Protein AF-A0A8J5MT53-F1 (afdb_monomer_lite)

Radius of gyration: 19.12 Å; chains: 1; bounding box: 41×37×42 Å

InterPro domains:
  IPR013785 Aldolase-type TIM barrel [G3DSA:3.20.20.70] (1-104)
  IPR016471 Nicotinamide phosphoribosyl transferase [PTHR43816] (59-120)
  IPR036068 Nicotinate phosphoribosyltransferase-like, C-terminal [SSF51690] (9-105)
  IPR041525 Nicotinate/nicotinamide phosphoribosyltransferase [PF04095] (14-58)
  IPR041525 Nicotinate/nicotinamide phosphoribosyltransferase [PF04095] (60-101)

Organism: Homarus americanus (NCBI:txid6706)

Secondary structure (DSSP, 8-state):
-TTT--SEEEEEE--SS-HHHIIIIIIIIITHHHHHHHHHTTEEEEEE--SS-HHHHHHIIIIITTT------EEEETTEEEE-----SS-GGGPPP-SS-EEEEETTEEEEESS----TT-

Sequence (122 aa):
MIVFISTGAVACVSDSYDIWKCCEKIWGEELRDAVIKRGKNGGTLLIRPDSGDPPSVVLKVDRDTQKCAYKCSYAVINGEGVDVYKQPISDPSKTSKKGRLALHHVNGTYVTLEGGRSDPKL

pLDDT: mean 85.92, std 11.52, range [41.38, 94.31]

Foldseek 3Di:
DLQVPLEAEDEDAQPPPHNLCSLQPVCVPVCVVSQVSSVVSHYHYHYDHDDDDVVVVVCCSPCVSVVPDDDDQWDQDPNDIDGDWDQDPVDNVRTDAHADWDWDQDPNDIDIDGPDPPPVPD

Structure (mmCIF, N/CA/C/O backbone):
data_AF-A0A8J5MT53-F1
#
_entry.id   AF-A0A8J5MT53-F1
#
loop_
_atom_site.group_PDB
_atom_site.id
_atom_site.type_symbol
_atom_site.label_atom_id
_atom_site.label_alt_id
_atom_site.label_comp_id
_atom_site.label_asym_id
_atom_site.label_entity_id
_atom_site.label_seq_id
_atom_site.pdbx_PDB_ins_code
_atom_site.Cartn_x
_atom_site.Cartn_y
_atom_site.Cartn_z
_atom_site.occupancy
_atom_site.B_iso_or_equiv
_atom_site.auth_seq_id
_atom_site.auth_comp_id
_atom_site.auth_asym_id
_atom_site.auth_atom_id
_atom_site.pdbx_PDB_model_num
ATOM 1 N N . MET A 1 1 ? 11.059 15.201 -13.507 1.00 59.84 1 MET A N 1
ATOM 2 C CA . MET A 1 1 ? 10.004 15.212 -14.550 1.00 59.84 1 MET A CA 1
ATOM 3 C C . MET A 1 1 ? 8.639 15.642 -14.001 1.00 59.84 1 MET A C 1
ATOM 5 O O . MET A 1 1 ? 8.156 16.685 -14.420 1.00 59.84 1 MET A O 1
ATOM 9 N N . ILE A 1 2 ? 8.047 14.935 -13.024 1.00 69.94 2 ILE A N 1
ATOM 10 C CA . ILE A 1 2 ? 6.693 15.251 -12.504 1.00 69.94 2 ILE A CA 1
ATOM 11 C C . ILE A 1 2 ? 6.562 16.592 -11.758 1.00 69.94 2 ILE A C 1
ATOM 13 O O . ILE A 1 2 ? 5.455 17.092 -11.602 1.00 69.94 2 ILE A O 1
ATOM 17 N N . VAL A 1 3 ? 7.684 17.161 -11.303 1.00 67.50 3 VAL A N 1
ATOM 18 C CA . VAL A 1 3 ? 7.745 18.458 -10.605 1.00 67.50 3 VAL A CA 1
ATOM 19 C C . VAL A 1 3 ? 7.740 19.636 -11.591 1.00 67.50 3 VAL A C 1
ATOM 21 O O . VAL A 1 3 ? 7.305 20.726 -11.241 1.00 67.50 3 VAL A O 1
ATOM 24 N N . PHE A 1 4 ? 8.203 19.414 -12.827 1.00 72.19 4 PHE A N 1
ATOM 25 C CA . PHE A 1 4 ? 8.368 20.463 -13.843 1.00 72.19 4 PHE A CA 1
ATOM 26 C C . PHE A 1 4 ? 7.153 20.594 -14.762 1.00 72.19 4 PHE A C 1
ATOM 28 O O . PHE A 1 4 ? 6.787 21.695 -15.154 1.00 72.19 4 PHE A O 1
ATOM 35 N N . ILE A 1 5 ? 6.504 19.476 -15.083 1.00 74.94 5 ILE A N 1
ATOM 36 C CA . ILE A 1 5 ? 5.215 19.479 -15.774 1.00 74.94 5 ILE A CA 1
ATOM 37 C C . ILE A 1 5 ? 4.165 19.562 -14.672 1.00 74.94 5 ILE A C 1
ATOM 39 O O . ILE A 1 5 ? 4.040 18.610 -13.921 1.00 74.94 5 ILE A O 1
ATOM 43 N N . SER A 1 6 ? 3.437 20.663 -14.511 1.00 69.81 6 SER A N 1
ATOM 44 C CA . SER A 1 6 ? 2.526 20.838 -13.364 1.00 69.81 6 SER A CA 1
ATOM 45 C C . SER A 1 6 ? 1.092 20.351 -13.612 1.00 69.81 6 SER A C 1
ATOM 47 O O . SER A 1 6 ? 0.363 20.125 -12.647 1.00 69.81 6 SER A O 1
ATOM 49 N N . THR A 1 7 ? 0.706 20.140 -14.874 1.00 81.00 7 THR A N 1
ATOM 50 C CA . THR A 1 7 ? -0.648 19.748 -15.313 1.00 81.00 7 THR A CA 1
ATOM 51 C C . THR A 1 7 ? -0.601 18.616 -16.354 1.00 81.00 7 THR A C 1
ATOM 53 O O . THR A 1 7 ? 0.478 18.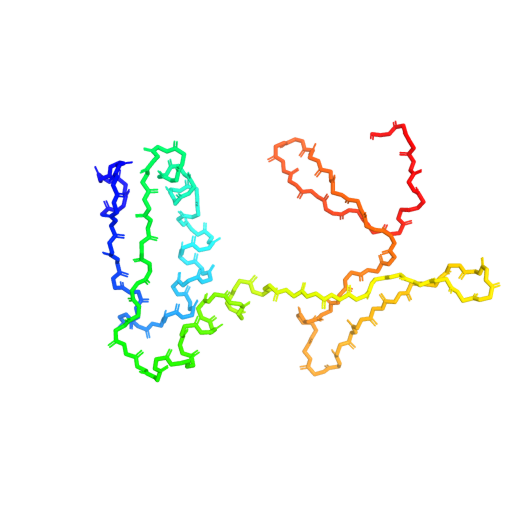203 -16.787 1.00 81.00 7 THR A O 1
ATOM 56 N N . GLY A 1 8 ? -1.759 18.060 -16.731 1.00 86.75 8 GLY A N 1
ATOM 57 C CA . GLY A 1 8 ? -1.867 17.005 -17.751 1.00 86.75 8 GLY A CA 1
ATOM 58 C C . GLY A 1 8 ? -1.415 15.615 -17.284 1.00 86.75 8 GLY A C 1
ATOM 59 O O . GLY A 1 8 ? -1.051 15.412 -16.123 1.00 86.75 8 GLY A O 1
ATOM 60 N N . ALA A 1 9 ? -1.438 14.623 -18.172 1.00 89.88 9 ALA A N 1
ATOM 61 C CA . ALA A 1 9 ? -0.963 13.271 -17.867 1.00 89.88 9 ALA A CA 1
ATOM 62 C C . ALA A 1 9 ? 0.544 13.136 -18.144 1.00 89.88 9 ALA A C 1
ATOM 64 O O . ALA A 1 9 ? 1.028 13.588 -19.178 1.00 89.88 9 ALA A O 1
ATOM 65 N N . VAL A 1 10 ? 1.287 12.500 -17.233 1.00 92.62 10 VAL A N 1
ATOM 66 C CA . VAL A 1 10 ? 2.700 12.133 -17.435 1.00 92.62 10 VAL A CA 1
ATOM 67 C C . VAL A 1 10 ? 2.869 10.657 -17.123 1.00 92.62 10 VAL A C 1
ATOM 69 O O . VAL A 1 10 ? 2.610 10.236 -15.997 1.00 92.62 10 VAL A O 1
ATOM 72 N N . ALA A 1 11 ? 3.328 9.886 -18.108 1.00 90.94 11 ALA A N 1
ATOM 73 C CA . ALA A 1 11 ? 3.717 8.497 -17.912 1.00 90.94 11 ALA A CA 1
ATOM 74 C C . ALA A 1 11 ? 5.183 8.396 -17.487 1.00 90.94 11 ALA A C 1
ATOM 76 O O . ALA A 1 11 ? 6.052 9.020 -18.094 1.00 90.94 11 ALA A O 1
ATOM 77 N N . CYS A 1 12 ? 5.458 7.604 -16.451 1.00 93.69 12 CYS A N 1
ATOM 78 C CA . CYS A 1 12 ? 6.815 7.334 -15.991 1.00 93.69 12 CYS A CA 1
ATOM 79 C C . CYS A 1 12 ? 7.054 5.830 -15.927 1.00 93.69 12 CYS A C 1
ATOM 81 O O . CYS A 1 12 ? 6.391 5.127 -15.158 1.00 93.69 12 CYS A O 1
ATOM 83 N N . VAL A 1 13 ? 8.032 5.360 -16.706 1.00 93.00 13 VAL A N 1
ATOM 84 C CA . VAL A 1 13 ? 8.568 4.001 -16.555 1.00 93.00 13 VAL A CA 1
ATOM 85 C C . VAL A 1 13 ? 9.050 3.846 -15.125 1.00 93.00 13 VAL A C 1
ATOM 87 O O . VAL A 1 13 ? 9.791 4.701 -14.640 1.00 93.00 13 VAL A O 1
ATOM 90 N N . SER A 1 14 ? 8.548 2.831 -14.433 1.00 93.81 14 SER A N 1
ATOM 91 C CA . SER A 1 14 ? 8.724 2.700 -12.982 1.00 93.81 14 SER A CA 1
ATOM 92 C C . SER A 1 14 ? 9.390 1.390 -12.566 1.00 93.81 14 SER A C 1
ATOM 94 O O . SER A 1 14 ? 9.573 1.162 -11.376 1.00 93.81 14 SER A O 1
ATOM 96 N N . ASP A 1 15 ? 9.785 0.552 -13.520 1.00 90.75 15 ASP A N 1
ATOM 97 C CA . ASP A 1 15 ? 10.361 -0.775 -13.303 1.00 90.75 15 ASP A CA 1
ATOM 98 C C . ASP A 1 15 ? 11.805 -0.913 -13.803 1.00 90.75 15 ASP A C 1
ATOM 100 O O . ASP A 1 15 ? 12.292 -2.027 -13.951 1.00 90.75 15 ASP A O 1
ATOM 104 N N . SER A 1 16 ? 12.529 0.197 -13.996 1.00 91.75 16 SER A N 1
ATOM 105 C CA . SER A 1 16 ? 13.941 0.170 -14.416 1.00 91.75 16 SER A CA 1
ATOM 106 C C . SER A 1 16 ? 14.842 -0.689 -13.516 1.00 91.75 16 SER A C 1
ATOM 108 O O . SER A 1 16 ? 15.886 -1.152 -13.964 1.00 91.75 16 SER A O 1
ATOM 110 N N . TYR A 1 17 ? 14.451 -0.880 -12.251 1.00 90.25 17 TYR A N 1
ATOM 111 C CA . TYR A 1 17 ? 15.145 -1.740 -11.290 1.00 90.25 17 TYR A CA 1
ATOM 112 C C . TYR A 1 17 ? 14.167 -2.641 -10.530 1.00 90.25 17 TYR A C 1
ATOM 114 O O . TYR A 1 17 ? 14.313 -3.857 -10.532 1.00 90.25 17 TYR A O 1
ATOM 122 N N . ASP A 1 18 ? 13.179 -2.038 -9.862 1.00 90.56 18 ASP A N 1
ATOM 123 C CA . ASP A 1 18 ? 12.181 -2.742 -9.054 1.00 90.56 18 ASP A CA 1
ATOM 124 C C . ASP A 1 18 ? 10.894 -1.910 -8.989 1.00 90.56 18 ASP A C 1
ATOM 126 O O . ASP A 1 18 ? 10.846 -0.849 -8.356 1.00 90.56 18 ASP A O 1
ATOM 130 N N . ILE A 1 19 ? 9.846 -2.400 -9.653 1.00 90.44 19 ILE A N 1
ATOM 131 C CA . ILE A 1 19 ? 8.542 -1.733 -9.717 1.00 90.44 19 ILE A CA 1
ATOM 132 C C . ILE A 1 19 ? 7.856 -1.637 -8.351 1.00 90.44 19 ILE A C 1
ATOM 134 O O . ILE A 1 19 ? 7.179 -0.645 -8.075 1.00 90.44 19 ILE A O 1
ATOM 138 N N . TRP A 1 20 ? 8.057 -2.621 -7.472 1.00 89.12 20 TRP A N 1
ATOM 139 C CA . TRP A 1 20 ? 7.418 -2.680 -6.157 1.00 89.12 20 TRP A CA 1
ATOM 140 C C . TRP A 1 20 ? 8.010 -1.623 -5.244 1.00 89.12 20 TRP A C 1
ATOM 142 O O . TRP A 1 20 ? 7.284 -0.801 -4.688 1.00 89.12 20 TRP A O 1
ATOM 152 N N . LYS A 1 21 ? 9.344 -1.582 -5.161 1.00 89.50 21 LYS A N 1
ATOM 153 C CA . LYS A 1 21 ? 10.049 -0.576 -4.363 1.00 89.50 21 LYS A CA 1
ATOM 154 C C . LYS A 1 21 ? 9.788 0.835 -4.888 1.00 89.50 21 LYS A C 1
ATOM 156 O O . LYS A 1 21 ? 9.606 1.753 -4.093 1.00 89.50 21 LYS A O 1
ATOM 161 N N . CYS A 1 22 ? 9.736 1.012 -6.209 1.00 91.12 22 CYS A N 1
ATOM 162 C CA . CYS A 1 22 ? 9.405 2.297 -6.820 1.00 91.12 22 CYS A CA 1
ATOM 163 C C . CYS A 1 22 ? 8.008 2.778 -6.398 1.00 91.12 22 CYS A C 1
ATOM 165 O O . CYS A 1 22 ? 7.843 3.916 -5.960 1.00 91.12 22 CYS A O 1
ATOM 167 N N . CYS A 1 23 ? 7.007 1.900 -6.447 1.00 89.69 23 CYS A N 1
ATOM 168 C CA . CYS A 1 23 ? 5.639 2.250 -6.081 1.00 89.69 23 CYS A CA 1
ATOM 169 C C . CYS A 1 23 ? 5.441 2.428 -4.562 1.00 89.69 23 CYS A C 1
ATOM 171 O O . CYS A 1 23 ? 4.745 3.358 -4.160 1.00 89.69 23 CYS A O 1
ATOM 173 N N . GLU A 1 24 ? 6.058 1.594 -3.716 1.00 88.56 24 GLU A N 1
ATOM 174 C CA . GLU A 1 24 ? 5.935 1.690 -2.249 1.00 88.56 24 GLU A CA 1
ATOM 175 C C . GLU A 1 24 ? 6.737 2.867 -1.686 1.00 88.56 24 GLU A C 1
ATOM 177 O O . GLU A 1 24 ? 6.199 3.680 -0.943 1.00 88.56 24 GLU A O 1
ATOM 182 N N . LYS A 1 25 ? 8.022 2.977 -2.041 1.00 90.31 25 LYS A N 1
ATOM 183 C CA . LYS A 1 25 ? 8.968 3.888 -1.378 1.00 90.31 25 LYS A CA 1
ATOM 184 C C . LYS A 1 25 ? 9.151 5.205 -2.109 1.00 90.31 25 LYS A C 1
ATOM 186 O O . LYS A 1 25 ? 9.176 6.256 -1.484 1.00 90.31 25 LYS A O 1
ATOM 191 N N . ILE A 1 26 ? 9.225 5.179 -3.435 1.00 93.06 26 ILE A N 1
ATOM 192 C CA . ILE A 1 26 ? 9.488 6.405 -4.193 1.00 93.06 26 ILE A CA 1
ATOM 193 C C . ILE A 1 26 ? 8.181 7.167 -4.405 1.00 93.06 26 ILE A C 1
ATOM 195 O O . ILE A 1 26 ? 8.036 8.288 -3.929 1.00 93.06 26 ILE A O 1
ATOM 199 N N . TRP A 1 27 ? 7.196 6.564 -5.073 1.00 93.50 27 TRP A N 1
ATOM 200 C CA . TRP A 1 27 ? 5.905 7.215 -5.308 1.00 93.50 27 TRP A CA 1
ATOM 201 C C . TRP A 1 27 ? 5.039 7.291 -4.047 1.00 93.50 27 TRP A C 1
ATOM 203 O O . TRP A 1 27 ? 4.378 8.306 -3.828 1.00 93.50 27 TRP A O 1
ATOM 213 N N . GLY A 1 28 ? 5.046 6.232 -3.234 1.00 88.62 28 GLY A N 1
ATOM 214 C CA . GLY A 1 28 ? 4.215 6.105 -2.036 1.00 88.62 28 GLY A CA 1
ATOM 215 C C . GLY A 1 28 ? 4.737 6.838 -0.799 1.00 88.62 28 GLY A C 1
ATOM 216 O O . GLY A 1 28 ? 3.935 7.154 0.077 1.00 88.62 28 GLY A O 1
ATOM 217 N N . GLU A 1 29 ? 6.032 7.166 -0.728 1.00 90.44 29 GLU A N 1
ATOM 218 C CA . GLU A 1 29 ? 6.629 7.868 0.419 1.00 90.44 29 GLU A CA 1
ATOM 219 C C . GLU A 1 29 ? 7.374 9.133 -0.039 1.00 90.44 29 GLU A C 1
ATOM 221 O O . GLU A 1 29 ? 6.844 10.234 0.110 1.00 90.44 29 GLU A O 1
ATOM 226 N N . GLU A 1 30 ? 8.553 9.000 -0.654 1.00 93.69 30 GLU A N 1
ATOM 227 C CA . GLU A 1 30 ? 9.466 10.125 -0.933 1.00 93.69 30 GLU A CA 1
ATOM 228 C C . GLU A 1 30 ? 8.853 11.231 -1.813 1.00 93.69 30 GLU A C 1
ATOM 230 O O . GLU A 1 30 ? 9.048 12.420 -1.562 1.00 93.69 30 GLU A O 1
ATOM 235 N N . LEU A 1 31 ? 8.095 10.858 -2.848 1.00 93.81 31 LEU A N 1
ATOM 236 C CA . LEU A 1 31 ? 7.479 11.777 -3.812 1.00 93.81 31 LEU A CA 1
ATOM 237 C C . LEU A 1 31 ? 5.962 11.898 -3.646 1.00 93.81 31 LEU A C 1
ATOM 239 O O . LEU A 1 31 ? 5.307 12.542 -4.474 1.00 93.81 31 LEU A O 1
ATOM 243 N N . ARG A 1 32 ? 5.393 11.331 -2.578 1.00 92.19 32 ARG A N 1
ATOM 244 C CA . ARG A 1 32 ? 3.943 11.294 -2.347 1.00 92.19 32 ARG A CA 1
ATOM 245 C C . ARG A 1 32 ? 3.312 12.682 -2.412 1.00 92.19 32 ARG A C 1
ATOM 247 O O . ARG A 1 32 ? 2.306 12.884 -3.092 1.00 92.19 32 ARG A O 1
ATOM 254 N N . ASP A 1 33 ? 3.930 13.661 -1.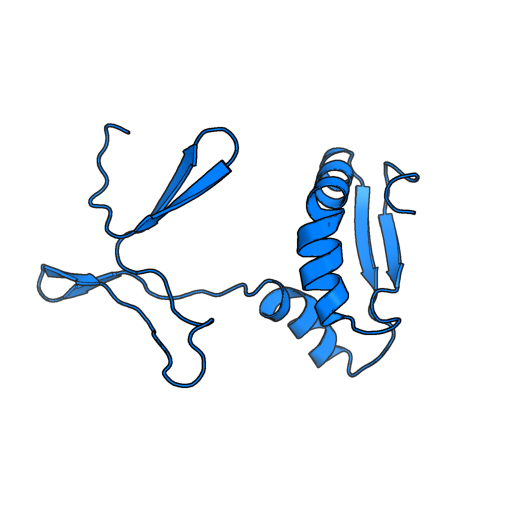760 1.00 92.81 33 ASP A N 1
ATOM 255 C CA . ASP A 1 33 ? 3.409 15.029 -1.720 1.00 92.81 33 ASP A CA 1
ATOM 256 C C . ASP A 1 33 ? 3.450 15.707 -3.093 1.00 92.81 33 ASP A C 1
ATOM 258 O O . ASP A 1 33 ? 2.529 16.444 -3.453 1.00 92.81 33 ASP A O 1
ATOM 262 N N . ALA A 1 34 ? 4.466 15.411 -3.909 1.00 91.50 34 ALA A N 1
ATOM 263 C CA . ALA A 1 34 ? 4.544 15.898 -5.282 1.00 91.50 34 ALA A CA 1
ATOM 264 C C . ALA A 1 34 ? 3.442 15.284 -6.163 1.00 91.50 34 ALA A C 1
ATOM 266 O O . ALA A 1 34 ? 2.824 15.999 -6.957 1.00 91.50 34 ALA A O 1
ATOM 267 N N . VAL A 1 35 ? 3.148 13.990 -5.990 1.00 91.50 35 VAL A N 1
ATOM 268 C CA . VAL A 1 35 ? 2.052 13.297 -6.689 1.00 91.50 35 VAL A CA 1
ATOM 269 C C . VAL A 1 35 ? 0.692 13.878 -6.288 1.00 91.50 35 VAL A C 1
ATOM 271 O O . VAL A 1 35 ? -0.119 14.200 -7.156 1.00 91.50 35 VAL A O 1
ATOM 274 N N . ILE A 1 36 ? 0.458 14.105 -4.992 1.00 92.25 36 ILE A N 1
ATOM 275 C CA . ILE A 1 36 ? -0.782 14.721 -4.493 1.00 92.25 36 ILE A CA 1
ATOM 276 C C . ILE A 1 36 ? -0.931 16.153 -5.010 1.00 92.25 36 ILE A C 1
ATOM 278 O O . ILE A 1 36 ? -2.009 16.538 -5.467 1.00 92.25 36 ILE A O 1
ATOM 282 N N . LYS A 1 37 ? 0.142 16.952 -4.963 1.00 91.06 37 LYS A N 1
ATOM 283 C CA . LYS A 1 37 ? 0.145 18.327 -5.479 1.00 91.06 37 LYS A CA 1
ATOM 284 C C . LYS A 1 37 ? -0.188 18.357 -6.970 1.00 91.06 37 LYS A C 1
ATOM 286 O O . LYS A 1 37 ? -0.999 19.179 -7.387 1.00 91.06 37 LYS A O 1
ATOM 291 N N . ARG A 1 38 ? 0.375 17.436 -7.759 1.00 90.62 38 ARG A N 1
ATOM 292 C CA . ARG A 1 38 ? 0.028 17.261 -9.176 1.00 90.62 38 ARG A CA 1
ATOM 293 C C . ARG A 1 38 ? -1.464 16.967 -9.356 1.00 90.62 38 ARG A C 1
ATOM 295 O O . ARG A 1 38 ? -2.103 17.636 -10.161 1.00 90.62 38 ARG A O 1
ATOM 302 N N . GLY A 1 39 ? -2.014 16.025 -8.586 1.00 89.62 39 GLY A N 1
ATOM 303 C CA . GLY A 1 39 ? -3.440 15.675 -8.618 1.00 89.62 39 GLY A CA 1
ATOM 304 C C . GLY A 1 39 ? -4.352 16.874 -8.351 1.00 89.62 39 GLY A C 1
ATOM 305 O O . GLY A 1 39 ? -5.285 17.130 -9.108 1.00 89.62 39 GLY A O 1
ATOM 306 N N . LYS A 1 40 ? -4.026 17.673 -7.328 1.00 90.88 40 LYS A N 1
ATOM 307 C CA . LYS A 1 40 ? -4.756 18.912 -6.998 1.00 90.88 40 LYS A CA 1
ATOM 308 C C . LYS A 1 40 ? -4.694 19.963 -8.110 1.00 90.88 40 LYS A C 1
ATOM 310 O O . LYS A 1 40 ? -5.634 20.731 -8.265 1.00 90.88 40 LYS A O 1
ATOM 315 N N . ASN A 1 41 ? -3.622 19.968 -8.900 1.00 89.81 41 ASN A N 1
ATOM 316 C CA . ASN A 1 41 ? -3.444 20.865 -10.043 1.00 89.81 41 ASN A CA 1
ATOM 317 C C . ASN A 1 41 ? -4.063 20.319 -11.347 1.00 89.81 41 ASN A C 1
ATOM 319 O O . ASN A 1 41 ? -3.798 20.858 -12.421 1.00 89.81 41 ASN A O 1
ATOM 323 N N . GLY A 1 42 ? -4.850 19.238 -11.288 1.00 89.06 42 GLY A N 1
ATOM 324 C CA . GLY A 1 42 ? -5.473 18.627 -12.466 1.00 89.06 42 GLY A CA 1
ATOM 325 C C . GLY A 1 42 ? -4.510 17.803 -13.328 1.00 89.06 42 GLY A C 1
ATOM 326 O O . GLY A 1 42 ? -4.783 17.558 -14.501 1.00 89.06 42 GLY A O 1
ATOM 327 N N . GLY A 1 43 ? -3.359 17.401 -12.784 1.00 91.38 43 GLY A N 1
ATOM 328 C CA . GLY A 1 43 ? -2.432 16.487 -13.444 1.00 91.38 43 GLY A CA 1
ATOM 329 C C . GLY A 1 43 ? -2.565 15.049 -12.941 1.00 91.38 43 GLY A C 1
ATOM 330 O O . GLY A 1 43 ? -2.932 14.802 -11.797 1.00 91.38 43 GLY A O 1
ATOM 331 N N . THR A 1 44 ? -2.170 14.088 -13.772 1.00 92.12 44 THR A N 1
ATOM 332 C CA . THR A 1 44 ? -2.166 12.658 -13.424 1.00 92.12 44 THR A CA 1
ATOM 333 C C . THR A 1 44 ? -0.772 12.080 -13.632 1.00 92.12 44 THR A C 1
ATOM 335 O O . THR A 1 44 ? -0.119 12.376 -14.636 1.00 92.12 44 THR A O 1
ATOM 338 N N . LEU A 1 45 ? -0.290 11.296 -12.668 1.00 93.12 45 LEU A N 1
ATOM 339 C CA . LEU A 1 45 ? 0.876 10.433 -12.845 1.00 93.12 45 LEU A CA 1
ATOM 340 C C . LEU A 1 45 ? 0.384 9.064 -13.320 1.00 93.12 45 LEU A C 1
ATOM 342 O O . LEU A 1 45 ? -0.439 8.447 -12.652 1.00 93.12 45 LEU A O 1
ATOM 346 N N . LEU A 1 46 ? 0.898 8.598 -14.455 1.00 92.00 46 LEU A N 1
ATOM 347 C CA . LEU A 1 46 ? 0.679 7.245 -14.953 1.00 92.00 46 LEU A CA 1
ATOM 348 C C . LEU A 1 46 ? 1.931 6.417 -14.643 1.00 92.00 46 LEU A C 1
ATOM 350 O O . LEU A 1 46 ? 2.976 6.587 -15.277 1.00 92.00 46 LEU A O 1
ATOM 354 N N . ILE A 1 47 ? 1.839 5.546 -13.640 1.00 92.06 47 ILE A N 1
ATOM 355 C CA . ILE A 1 47 ? 2.893 4.573 -13.334 1.00 92.06 47 ILE A CA 1
ATOM 356 C C . ILE A 1 47 ? 2.892 3.534 -14.458 1.00 92.06 47 ILE A C 1
ATOM 358 O O . ILE A 1 47 ? 1.889 2.855 -14.673 1.00 92.06 47 ILE A O 1
ATOM 362 N N . ARG A 1 48 ? 3.999 3.441 -15.201 1.00 92.25 48 ARG A N 1
ATOM 363 C CA . ARG A 1 48 ? 4.134 2.557 -16.363 1.00 92.25 48 ARG A CA 1
ATOM 364 C C . ARG A 1 48 ? 5.104 1.415 -16.036 1.00 92.25 48 ARG A C 1
ATOM 366 O O . ARG A 1 48 ? 6.310 1.651 -16.072 1.00 92.25 48 ARG A O 1
ATOM 373 N N . PRO A 1 49 ? 4.626 0.210 -15.691 1.00 90.25 49 PRO A N 1
ATOM 374 C CA . PRO A 1 49 ? 5.463 -0.982 -15.773 1.00 90.25 49 PRO A CA 1
ATOM 375 C C . PRO A 1 49 ? 5.731 -1.317 -17.249 1.00 90.25 49 PRO A C 1
ATOM 377 O O . PRO A 1 49 ? 4.841 -1.147 -18.084 1.00 90.25 49 PRO A O 1
ATOM 380 N N . ASP A 1 50 ? 6.940 -1.770 -17.569 1.00 91.75 50 ASP A N 1
ATOM 381 C CA . ASP A 1 50 ? 7.377 -2.100 -18.934 1.00 91.75 50 ASP A CA 1
ATOM 382 C C . ASP A 1 50 ? 7.899 -3.546 -19.065 1.00 91.75 50 ASP A C 1
ATOM 384 O O . ASP A 1 50 ? 8.282 -3.987 -20.145 1.00 91.75 50 ASP A O 1
ATOM 388 N N . SER A 1 51 ? 7.896 -4.307 -17.969 1.00 91.00 51 SER A N 1
ATOM 389 C CA . SER A 1 51 ? 8.360 -5.690 -17.880 1.00 91.00 51 SER A CA 1
ATOM 390 C C . SER A 1 51 ? 7.480 -6.540 -16.947 1.00 91.00 51 SER A C 1
ATOM 392 O O . SER A 1 51 ? 6.733 -6.028 -16.110 1.00 91.00 51 SER A O 1
ATOM 394 N N . GLY A 1 52 ? 7.570 -7.868 -17.096 1.00 88.75 52 GLY A N 1
ATOM 395 C CA . GLY A 1 52 ? 6.799 -8.853 -16.326 1.00 88.75 52 GLY A CA 1
ATOM 396 C C . GLY A 1 52 ? 5.476 -9.283 -16.977 1.00 88.75 52 GLY A C 1
ATOM 397 O O . GLY A 1 52 ? 5.144 -8.875 -18.086 1.00 88.75 52 GLY A O 1
ATOM 398 N N . ASP A 1 53 ? 4.732 -10.152 -16.285 1.00 90.75 53 ASP A N 1
ATOM 399 C CA . ASP A 1 53 ? 3.421 -10.648 -16.728 1.00 90.75 53 ASP A CA 1
ATOM 400 C C . ASP A 1 53 ? 2.323 -9.587 -16.486 1.00 90.75 53 ASP A C 1
ATOM 402 O O . ASP A 1 53 ? 2.066 -9.252 -15.322 1.00 90.75 53 ASP A O 1
ATOM 406 N N . PRO A 1 54 ? 1.658 -9.050 -17.529 1.00 86.62 54 PRO A N 1
ATOM 407 C CA . PRO A 1 54 ? 0.769 -7.896 -17.379 1.00 86.62 54 PRO A CA 1
ATOM 408 C C . PRO A 1 54 ? -0.378 -8.077 -16.365 1.00 86.62 54 PRO A C 1
ATOM 410 O O . PRO A 1 54 ? -0.556 -7.186 -15.529 1.00 86.62 54 PRO A O 1
ATOM 413 N N . PRO A 1 55 ? -1.128 -9.201 -16.342 1.00 84.19 55 PRO A N 1
ATOM 414 C CA . PRO A 1 55 ? -2.171 -9.427 -15.339 1.00 84.19 55 PRO A CA 1
ATOM 415 C C . PRO A 1 55 ? -1.630 -9.409 -13.906 1.00 84.19 55 PRO A C 1
ATOM 417 O O . PRO A 1 55 ? -2.226 -8.803 -13.013 1.00 84.19 55 PRO A O 1
ATOM 420 N N . SER A 1 56 ? -0.477 -10.042 -13.682 1.00 83.62 56 SER A N 1
ATOM 421 C CA . SER A 1 56 ? 0.152 -10.103 -12.364 1.00 83.62 56 SER A CA 1
ATOM 422 C C . SER A 1 56 ? 0.689 -8.747 -11.915 1.00 83.62 56 SER A C 1
ATOM 424 O O . SER A 1 56 ? 0.550 -8.382 -10.745 1.00 83.62 56 SER A O 1
ATOM 426 N N . VAL A 1 57 ? 1.319 -8.002 -12.827 1.00 83.50 57 VAL A N 1
ATOM 427 C CA . VAL A 1 57 ? 1.988 -6.745 -12.489 1.00 83.50 57 VAL A CA 1
ATOM 428 C C . VAL A 1 57 ? 0.983 -5.660 -12.133 1.00 83.50 57 VAL A C 1
ATOM 430 O O . VAL A 1 57 ? 1.137 -5.012 -11.100 1.00 83.50 57 VAL A O 1
ATOM 433 N N . VAL A 1 58 ? -0.092 -5.525 -12.911 1.00 82.12 58 VAL A N 1
ATOM 434 C CA . VAL A 1 58 ? -1.149 -4.539 -12.641 1.00 82.12 58 VAL A CA 1
ATOM 435 C C . VAL A 1 58 ? -1.790 -4.774 -11.271 1.00 82.12 58 VAL A C 1
ATOM 437 O O . VAL A 1 58 ? -1.932 -3.838 -10.486 1.00 82.12 58 VAL A O 1
ATOM 440 N N . LEU A 1 59 ? -2.113 -6.029 -10.938 1.00 76.38 59 LEU A N 1
ATOM 441 C CA . LEU A 1 59 ? -2.722 -6.373 -9.649 1.00 76.38 59 LEU A CA 1
ATOM 442 C C . LEU A 1 59 ? -1.803 -6.086 -8.454 1.00 76.38 59 LEU A C 1
ATOM 444 O O . LEU A 1 59 ? -2.283 -5.699 -7.387 1.00 76.38 59 LEU A O 1
ATOM 448 N N . LYS A 1 60 ? -0.492 -6.289 -8.616 1.00 76.56 60 LYS A N 1
ATOM 449 C CA . LYS A 1 60 ? 0.484 -6.090 -7.540 1.00 76.56 60 LYS A CA 1
ATOM 450 C C . LYS A 1 60 ? 0.857 -4.622 -7.338 1.00 76.56 60 LYS A C 1
ATOM 452 O O . LYS A 1 60 ? 1.028 -4.217 -6.189 1.00 76.56 60 LYS A O 1
ATOM 457 N N . VAL A 1 61 ? 0.974 -3.831 -8.412 1.00 76.38 61 VAL A N 1
ATOM 458 C CA . VAL A 1 61 ? 1.345 -2.400 -8.336 1.00 76.38 61 VAL A CA 1
ATOM 459 C C . VAL A 1 61 ? 0.317 -1.616 -7.526 1.00 76.38 61 VAL A C 1
ATOM 461 O O . VAL A 1 61 ? 0.686 -0.736 -6.752 1.00 76.38 61 VAL A O 1
ATOM 464 N N . ASP A 1 62 ? -0.957 -1.965 -7.673 1.00 73.56 62 ASP A N 1
ATOM 465 C CA . ASP A 1 62 ? -2.046 -1.279 -6.990 1.00 73.56 62 ASP A CA 1
ATOM 466 C C . ASP A 1 62 ? -2.311 -1.879 -5.597 1.00 73.56 62 ASP A C 1
ATOM 468 O O . ASP A 1 62 ? -1.854 -1.360 -4.575 1.00 73.56 62 ASP A O 1
ATOM 472 N N . ARG A 1 63 ? -2.990 -3.030 -5.542 1.00 77.06 63 ARG A N 1
ATOM 473 C CA . ARG A 1 63 ? -3.504 -3.612 -4.293 1.00 77.06 63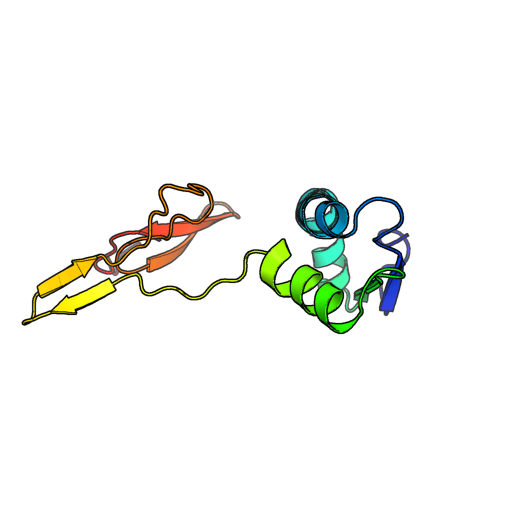 ARG A CA 1
ATOM 474 C C . ARG A 1 63 ? -2.403 -4.003 -3.310 1.00 77.06 63 ARG A C 1
ATOM 476 O O . ARG A 1 63 ? -2.487 -3.660 -2.130 1.00 77.06 63 ARG A O 1
ATOM 483 N N . ASP A 1 64 ? -1.419 -4.771 -3.771 1.00 76.44 64 ASP A N 1
ATOM 484 C CA . ASP A 1 64 ? -0.476 -5.437 -2.866 1.00 76.44 64 ASP A CA 1
ATOM 485 C C . ASP A 1 64 ? 0.628 -4.477 -2.411 1.00 76.44 64 ASP A C 1
ATOM 487 O O . ASP A 1 64 ? 1.004 -4.487 -1.238 1.00 76.44 64 ASP A O 1
ATOM 491 N N . THR A 1 65 ? 1.088 -3.598 -3.305 1.00 77.50 65 THR A N 1
ATOM 492 C CA . THR A 1 65 ? 2.121 -2.605 -2.983 1.00 77.50 65 THR A CA 1
ATOM 493 C C . THR A 1 65 ? 1.613 -1.561 -1.990 1.00 77.50 65 THR A C 1
ATOM 495 O O . THR A 1 65 ? 2.295 -1.263 -1.014 1.00 77.50 65 THR A O 1
ATOM 498 N N . GLN A 1 66 ? 0.390 -1.051 -2.177 1.00 75.69 66 GLN A N 1
ATOM 499 C CA . GLN A 1 66 ? -0.218 -0.096 -1.240 1.00 75.69 66 GLN A CA 1
ATOM 500 C C . GLN A 1 66 ? -0.847 -0.780 -0.015 1.00 75.69 66 GLN A C 1
ATOM 502 O O . GLN A 1 66 ? -1.336 -0.109 0.894 1.00 75.69 66 GLN A O 1
ATOM 507 N N . LYS A 1 67 ? -0.827 -2.122 0.031 1.00 81.88 67 LYS A N 1
ATOM 508 C CA . LYS A 1 67 ? -1.384 -2.957 1.109 1.00 81.88 67 LYS A CA 1
ATOM 509 C C . LYS A 1 67 ? -2.866 -2.665 1.379 1.00 81.88 67 LYS A C 1
ATOM 511 O O . LYS A 1 67 ? -3.333 -2.765 2.516 1.00 81.88 67 LYS A O 1
ATOM 516 N N . CYS A 1 68 ? -3.619 -2.351 0.325 1.00 81.25 68 CYS A N 1
ATOM 517 C CA . CYS A 1 68 ? -5.065 -2.168 0.386 1.00 81.25 68 CYS A CA 1
ATOM 518 C C . CYS A 1 68 ? -5.730 -3.483 0.819 1.00 81.25 68 CYS A C 1
ATOM 520 O O . CYS A 1 68 ? -5.613 -4.507 0.144 1.00 81.25 68 CYS A O 1
ATOM 522 N N . ALA A 1 69 ? -6.433 -3.470 1.954 1.00 87.19 69 ALA A N 1
ATOM 523 C CA . ALA A 1 69 ? -7.042 -4.667 2.526 1.00 87.19 69 ALA A CA 1
ATOM 524 C C . ALA A 1 69 ? -8.377 -4.361 3.213 1.00 87.19 69 ALA A C 1
ATOM 526 O O . ALA A 1 69 ? -8.534 -3.326 3.855 1.00 87.19 69 ALA A O 1
ATOM 527 N N . TYR A 1 70 ? -9.308 -5.317 3.142 1.00 89.38 70 TYR A N 1
ATOM 528 C CA . TYR A 1 70 ? -10.558 -5.302 3.901 1.00 89.38 70 TYR A CA 1
ATOM 529 C C . TYR A 1 70 ? -10.533 -6.408 4.959 1.00 89.38 70 TYR A C 1
ATOM 531 O O . TYR A 1 70 ? -10.228 -7.562 4.646 1.00 89.38 70 TYR A O 1
ATOM 539 N N . LYS A 1 71 ? -10.812 -6.063 6.220 1.00 92.12 71 LYS A N 1
ATOM 540 C CA . LYS A 1 71 ? -10.785 -6.999 7.352 1.00 92.12 71 LYS A CA 1
ATOM 541 C C . LYS A 1 71 ? -11.882 -6.655 8.353 1.00 92.12 71 LYS A C 1
ATOM 543 O O . LYS A 1 71 ? -12.088 -5.486 8.658 1.00 92.12 71 LYS A O 1
ATOM 548 N N . CYS A 1 72 ? -12.546 -7.679 8.885 1.00 92.69 72 CYS A N 1
ATOM 549 C CA . CYS A 1 72 ? -13.445 -7.518 10.024 1.00 92.69 72 CYS A CA 1
ATOM 550 C C . CYS A 1 72 ? -12.628 -7.136 11.266 1.00 92.69 72 CYS A C 1
ATOM 552 O O . CYS A 1 72 ? -11.642 -7.813 11.566 1.00 92.69 72 CYS A O 1
ATOM 554 N N . SER A 1 73 ? -13.036 -6.067 11.954 1.00 94.19 73 SER A N 1
ATOM 555 C CA . SER A 1 73 ? -12.400 -5.598 13.189 1.00 94.19 73 SER A CA 1
ATOM 556 C C . SER A 1 73 ? -13.282 -5.772 14.435 1.00 94.19 73 SER A C 1
ATOM 558 O O . SER A 1 73 ? -12.776 -5.758 15.553 1.00 94.19 73 SER A O 1
ATOM 560 N N . TYR A 1 74 ? -14.597 -5.960 14.278 1.00 93.88 74 TYR A N 1
ATOM 561 C CA . TYR A 1 74 ? -15.560 -6.032 15.380 1.00 93.88 74 TYR A CA 1
ATOM 562 C C . TYR A 1 74 ? -16.800 -6.839 14.987 1.00 93.88 74 TYR A C 1
ATOM 564 O O . TYR A 1 74 ? -17.287 -6.719 13.863 1.00 93.88 74 TYR A O 1
ATOM 572 N N . ALA A 1 75 ? -17.338 -7.610 15.928 1.00 92.38 75 ALA A N 1
ATOM 573 C CA . ALA A 1 75 ? -18.599 -8.328 15.789 1.00 92.38 75 ALA A CA 1
ATOM 574 C C . ALA A 1 75 ? -19.435 -8.209 17.072 1.00 92.38 75 ALA A C 1
ATOM 576 O O . ALA A 1 75 ? -18.899 -7.948 18.146 1.00 92.38 75 ALA A O 1
ATOM 577 N N . VAL A 1 76 ? -20.748 -8.421 16.965 1.00 93.50 76 VAL A N 1
ATOM 578 C CA . VAL A 1 76 ? -21.639 -8.576 18.124 1.00 93.50 76 VAL A CA 1
ATOM 579 C C . VAL A 1 76 ? -22.095 -10.026 18.170 1.00 93.50 76 VAL A C 1
ATOM 581 O O . VAL A 1 76 ? -22.716 -10.505 17.223 1.00 93.50 76 VAL A O 1
ATOM 584 N N . ILE A 1 77 ? -21.777 -10.725 19.256 1.00 91.56 77 ILE A N 1
ATOM 585 C CA . ILE A 1 77 ? -22.118 -12.133 19.469 1.00 91.56 77 ILE A CA 1
ATOM 586 C C . ILE A 1 77 ? -22.934 -12.197 20.757 1.00 91.56 77 ILE A C 1
ATOM 588 O O . ILE A 1 77 ? -22.470 -11.762 21.803 1.00 91.56 77 ILE A O 1
ATOM 592 N N . ASN A 1 78 ? -24.171 -12.695 20.681 1.00 94.31 78 ASN A N 1
ATOM 593 C CA . ASN A 1 78 ? -25.091 -12.776 21.827 1.00 94.31 78 ASN A CA 1
ATOM 594 C C . ASN A 1 78 ? -25.324 -11.434 22.553 1.00 94.31 78 ASN A C 1
ATOM 596 O O . ASN A 1 78 ? -25.496 -11.396 23.765 1.00 94.31 78 ASN A O 1
ATOM 600 N N . GLY A 1 79 ? -25.321 -10.322 21.813 1.00 92.75 79 GLY A N 1
ATOM 601 C CA . GLY A 1 79 ? -25.483 -8.977 22.379 1.00 92.75 79 GLY A CA 1
ATOM 602 C C . GLY A 1 79 ? -24.203 -8.373 22.966 1.00 92.75 79 GLY A C 1
ATOM 603 O O . GLY A 1 79 ? -24.202 -7.194 23.316 1.00 92.75 79 GLY A O 1
ATOM 604 N N . GLU A 1 80 ? -23.102 -9.124 23.009 1.00 91.75 80 GLU A N 1
ATOM 605 C CA . GLU A 1 80 ? -21.807 -8.645 23.485 1.00 91.75 80 GLU A CA 1
ATOM 606 C C . GLU A 1 80 ? -20.874 -8.298 22.323 1.00 91.75 80 GLU A C 1
ATOM 608 O O . GLU A 1 80 ? -20.805 -8.992 21.307 1.00 91.75 80 GLU A O 1
ATOM 613 N N . GLY A 1 81 ? -20.151 -7.190 22.470 1.00 90.75 81 GLY A N 1
ATOM 614 C CA . GLY A 1 81 ? -19.157 -6.757 21.497 1.00 90.75 81 GLY A CA 1
ATOM 615 C C . GLY A 1 81 ? -17.863 -7.548 21.617 1.00 90.75 81 GLY A C 1
ATOM 616 O O . GLY A 1 81 ? -17.296 -7.622 22.703 1.00 90.75 81 GLY A O 1
ATOM 617 N N . VAL A 1 82 ? -17.369 -8.066 20.496 1.00 91.69 82 VAL A N 1
ATOM 618 C CA . VAL A 1 82 ? -16.128 -8.838 20.413 1.00 91.69 82 VAL A CA 1
ATOM 619 C C . VAL A 1 82 ? -15.203 -8.213 19.376 1.00 91.69 82 VAL A C 1
ATOM 621 O O . VAL A 1 82 ? -15.583 -7.999 18.222 1.00 91.69 82 VAL A O 1
ATOM 624 N N . ASP A 1 83 ? -13.965 -7.950 19.782 1.00 94.19 83 ASP A N 1
ATOM 625 C CA . ASP A 1 83 ? -12.910 -7.507 18.878 1.00 94.19 83 ASP A CA 1
ATOM 626 C C . ASP A 1 83 ? -12.452 -8.669 17.992 1.00 94.19 83 ASP A C 1
ATOM 628 O O . ASP A 1 83 ? -12.052 -9.730 18.472 1.00 94.19 83 ASP A O 1
ATOM 632 N N . VAL A 1 84 ? -12.470 -8.454 16.678 1.00 93.31 84 VAL A N 1
ATOM 633 C CA . VAL A 1 84 ? -12.035 -9.432 15.677 1.00 93.31 84 VAL A CA 1
ATOM 634 C C . VAL A 1 84 ? -10.740 -8.934 15.057 1.00 93.31 84 VAL A C 1
ATOM 636 O O . VAL A 1 84 ? -10.637 -7.775 14.679 1.00 93.31 84 VAL A O 1
ATOM 639 N N . TYR A 1 85 ? -9.723 -9.786 14.952 1.00 94.25 85 TYR A N 1
ATOM 640 C CA . TYR A 1 85 ? -8.478 -9.416 14.285 1.00 94.25 85 TYR A CA 1
ATOM 641 C C . TYR A 1 85 ? -7.687 -10.636 13.835 1.00 94.25 85 TYR A C 1
ATOM 643 O O . TYR A 1 85 ? -7.846 -11.740 14.350 1.00 94.25 85 TYR A O 1
ATOM 651 N N . LYS A 1 86 ? -6.793 -10.421 12.870 1.00 92.38 86 LYS A N 1
ATOM 652 C CA . LYS A 1 86 ? -5.846 -11.426 12.391 1.00 92.38 86 LYS A CA 1
ATOM 653 C C . LY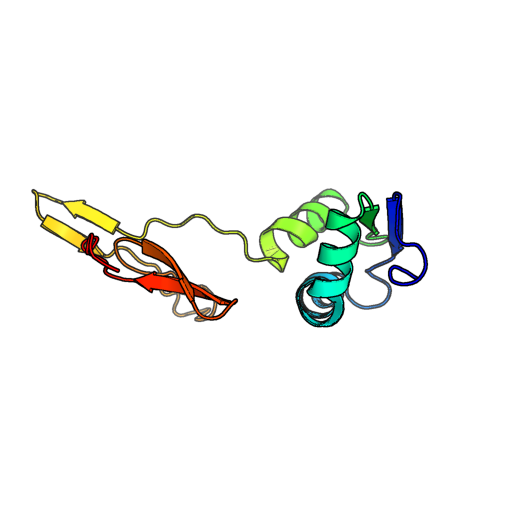S A 1 86 ? -4.436 -11.015 12.785 1.00 92.38 86 LYS A C 1
ATOM 655 O O . LYS A 1 86 ? -4.011 -9.916 12.439 1.00 92.38 86 LYS A O 1
ATOM 660 N N . GLN A 1 87 ? -3.704 -11.923 13.421 1.00 93.38 87 GLN A N 1
ATOM 661 C CA . GLN A 1 87 ? -2.283 -11.775 13.731 1.00 93.38 87 GLN A CA 1
ATOM 662 C C . GLN A 1 87 ? -1.536 -13.023 13.235 1.00 93.38 87 GLN A C 1
ATOM 664 O O . GLN A 1 87 ? -1.485 -14.032 13.936 1.00 93.38 87 GLN A O 1
ATOM 669 N N . PRO A 1 88 ? -1.035 -13.019 11.986 1.00 91.00 88 PRO A N 1
ATOM 670 C CA . PRO A 1 88 ? -0.352 -14.178 11.422 1.00 91.00 88 PRO A CA 1
ATOM 671 C C . PRO A 1 88 ? 0.989 -14.412 12.115 1.00 91.00 88 PRO A C 1
ATOM 673 O O . PRO A 1 88 ? 1.792 -13.490 12.224 1.00 91.00 88 PRO A O 1
ATOM 676 N N . ILE A 1 89 ? 1.264 -15.659 12.499 1.00 92.56 89 ILE A N 1
ATOM 677 C CA . ILE A 1 89 ? 2.560 -16.051 13.078 1.00 92.56 89 ILE A CA 1
ATOM 678 C C . ILE A 1 89 ? 3.688 -15.850 12.053 1.00 92.56 89 ILE A C 1
ATOM 680 O O . ILE A 1 89 ? 4.766 -15.379 12.391 1.00 92.56 89 ILE A O 1
ATOM 684 N N . SER A 1 90 ? 3.423 -16.177 10.786 1.00 90.50 90 SER A N 1
ATOM 685 C CA . SER A 1 90 ? 4.420 -16.164 9.712 1.00 90.50 90 SER A CA 1
ATOM 686 C C . SER A 1 90 ? 4.765 -14.772 9.175 1.00 90.50 90 SER A C 1
ATOM 688 O O . SER A 1 90 ? 5.759 -14.628 8.475 1.00 90.50 90 SER A O 1
ATOM 690 N N . ASP A 1 91 ? 3.918 -13.767 9.414 1.00 86.94 91 ASP A N 1
ATOM 691 C CA . ASP A 1 91 ? 4.105 -12.416 8.877 1.00 86.94 91 ASP A CA 1
ATOM 692 C C . ASP A 1 91 ? 3.418 -11.377 9.782 1.00 86.94 91 ASP A C 1
ATOM 694 O O . ASP A 1 91 ? 2.236 -11.053 9.584 1.00 86.94 91 ASP A O 1
ATOM 698 N N . PRO A 1 92 ? 4.147 -10.838 10.778 1.00 90.50 92 PRO A N 1
ATOM 699 C CA . PRO A 1 92 ? 3.614 -9.845 11.706 1.00 90.50 92 PRO A CA 1
ATOM 700 C C . PRO A 1 92 ? 3.148 -8.549 11.028 1.00 90.50 92 PRO A C 1
ATOM 702 O O . PRO A 1 92 ? 2.254 -7.881 11.553 1.00 90.50 92 PRO A O 1
ATOM 705 N N . SER A 1 93 ? 3.681 -8.209 9.843 1.00 86.81 93 SER A N 1
ATOM 706 C CA . SER A 1 93 ? 3.296 -6.998 9.096 1.00 86.81 93 SER A CA 1
ATOM 707 C C . SER A 1 93 ? 1.842 -7.033 8.614 1.00 86.81 93 SER A C 1
ATOM 709 O O . SER A 1 93 ? 1.245 -5.998 8.321 1.00 86.81 93 SER A O 1
ATOM 711 N N . LYS A 1 94 ? 1.234 -8.226 8.584 1.00 88.69 94 LYS A N 1
ATOM 712 C CA . LYS A 1 94 ? -0.165 -8.449 8.200 1.00 88.69 94 LYS A CA 1
ATOM 713 C C . LYS A 1 94 ? -1.137 -8.431 9.383 1.00 88.69 94 LYS A C 1
ATOM 715 O O . LYS A 1 94 ? -2.302 -8.817 9.203 1.00 88.69 94 LYS A O 1
ATOM 720 N N . THR A 1 95 ? -0.701 -7.986 10.560 1.00 92.62 95 THR A N 1
ATOM 721 C CA . THR A 1 95 ? -1.578 -7.785 11.722 1.00 92.62 95 THR A CA 1
ATOM 722 C C . THR A 1 95 ? -2.653 -6.740 11.411 1.00 92.62 95 THR A C 1
ATOM 724 O O . THR A 1 95 ? -2.372 -5.713 10.799 1.00 92.62 95 THR A O 1
ATOM 727 N N . SER A 1 96 ? -3.909 -7.017 11.767 1.00 92.81 96 SER A N 1
ATOM 728 C CA . SER A 1 96 ? -5.027 -6.087 11.563 1.00 92.81 96 SER A CA 1
ATOM 729 C C . SER A 1 96 ? -5.396 -5.318 12.824 1.00 92.81 96 SER A C 1
ATOM 731 O O . SER A 1 96 ? -5.159 -5.790 13.934 1.00 92.81 96 SER A O 1
ATOM 733 N N . LYS A 1 97 ? -6.043 -4.167 12.626 1.00 94.06 97 LYS A N 1
ATOM 734 C CA . LYS A 1 97 ? -6.655 -3.369 13.695 1.00 94.06 97 LYS A CA 1
ATOM 735 C C . LYS A 1 97 ? -7.818 -4.103 14.358 1.00 94.06 97 LYS A C 1
ATOM 737 O O . LYS A 1 97 ? -8.398 -4.998 13.735 1.00 94.06 97 LYS A O 1
ATOM 742 N N . LYS A 1 98 ? -8.146 -3.711 15.592 1.00 93.75 98 LYS A N 1
ATOM 743 C CA . LYS A 1 98 ? -9.163 -4.354 16.437 1.00 93.75 98 LYS A CA 1
ATOM 744 C C . LYS A 1 98 ? -10.246 -3.368 16.882 1.00 93.75 98 LYS A C 1
ATOM 746 O O . LYS A 1 98 ? -9.991 -2.185 17.103 1.00 93.75 98 LYS A O 1
ATOM 751 N N . GLY A 1 99 ? -11.457 -3.878 17.037 1.00 92.62 99 GLY A N 1
ATOM 752 C CA . GLY A 1 99 ? -12.606 -3.154 17.558 1.00 92.62 99 GLY A CA 1
ATOM 753 C C . GLY A 1 99 ? -13.246 -2.183 16.573 1.00 92.62 99 GLY A C 1
ATOM 754 O O . GLY A 1 99 ? -13.022 -2.218 15.358 1.00 92.62 99 GLY A O 1
ATOM 755 N N . ARG A 1 100 ? -14.112 -1.322 17.109 1.00 90.88 100 ARG A N 1
ATOM 756 C CA . ARG A 1 100 ? -14.741 -0.232 16.353 1.00 90.88 100 ARG A CA 1
ATOM 757 C C . ARG A 1 100 ? -13.693 0.848 16.086 1.00 90.88 100 ARG A C 1
ATOM 759 O O . ARG A 1 100 ? -13.000 1.278 17.008 1.00 90.88 100 ARG A O 1
ATOM 766 N N . LEU A 1 101 ? -13.580 1.256 14.825 1.00 92.38 101 LEU A N 1
ATOM 767 C CA . LEU A 1 101 ? -12.541 2.170 14.353 1.00 92.38 101 LEU A CA 1
ATOM 768 C C . LEU A 1 101 ? -13.115 3.567 14.110 1.00 92.38 101 LEU A C 1
ATOM 770 O O . LEU A 1 101 ? -14.226 3.697 13.596 1.00 92.38 101 LEU A O 1
ATOM 774 N N . ALA A 1 102 ? -12.332 4.596 14.427 1.00 90.69 102 ALA A N 1
ATOM 775 C CA . ALA A 1 102 ? -12.629 5.985 14.083 1.00 90.69 102 ALA A CA 1
ATOM 776 C C . ALA A 1 102 ? -11.397 6.650 13.457 1.00 90.69 102 ALA A C 1
ATOM 778 O O . ALA A 1 102 ? -10.268 6.409 13.889 1.00 90.69 102 ALA A O 1
ATOM 779 N N . LEU A 1 103 ? -11.607 7.482 12.435 1.00 90.44 103 LEU A N 1
ATOM 780 C CA . LEU A 1 103 ? -10.548 8.261 11.795 1.00 90.44 103 LEU A CA 1
ATOM 781 C C . LEU A 1 103 ? -10.596 9.696 12.315 1.00 90.44 103 LEU A C 1
ATOM 783 O O . LEU A 1 103 ? -11.610 10.370 12.169 1.00 90.44 103 LEU A O 1
ATOM 787 N N . HIS A 1 104 ? -9.491 10.158 12.886 1.00 89.12 104 HIS A N 1
ATOM 788 C CA . HIS A 1 104 ? -9.342 11.514 13.401 1.00 89.12 104 HIS A CA 1
ATOM 789 C C . HIS A 1 104 ? -8.285 12.262 12.594 1.00 89.12 104 HIS A C 1
ATOM 791 O O . HIS A 1 104 ? -7.302 11.675 12.138 1.00 89.12 104 HIS A O 1
ATOM 797 N N . HIS A 1 105 ? -8.475 13.570 12.440 1.00 89.88 105 HIS A N 1
ATOM 798 C CA . HIS A 1 105 ? -7.484 14.464 11.856 1.00 89.88 105 HIS A CA 1
ATOM 799 C C . HIS A 1 105 ? -6.967 15.402 12.947 1.00 89.88 105 HIS A C 1
ATOM 801 O O . HIS A 1 105 ? -7.694 16.274 13.417 1.00 89.88 105 HIS A O 1
ATOM 807 N N . VAL A 1 106 ? -5.723 15.195 13.378 1.00 89.88 106 VAL A N 1
ATOM 808 C CA . VAL A 1 106 ? -5.106 15.892 14.513 1.00 89.88 106 VAL A CA 1
ATOM 809 C C . VAL A 1 106 ? -3.789 16.496 14.048 1.00 89.88 106 VAL A C 1
ATOM 811 O O . VAL A 1 106 ? -2.931 15.789 13.525 1.00 89.88 106 VAL A O 1
ATOM 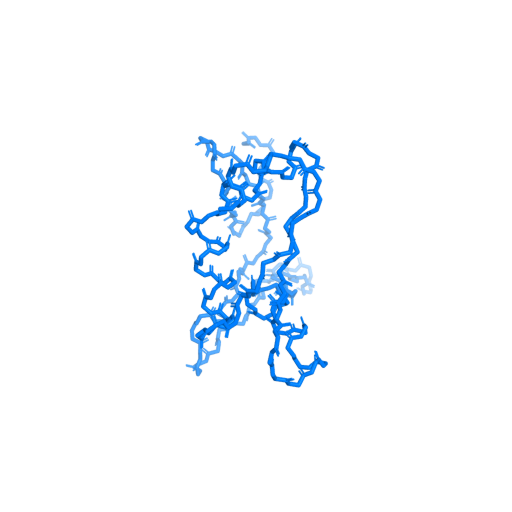814 N N . ASN A 1 107 ? -3.627 17.810 14.224 1.00 91.06 107 ASN A N 1
ATOM 815 C CA . ASN A 1 107 ? -2.400 18.541 13.879 1.00 91.06 107 ASN A CA 1
ATOM 816 C C . ASN A 1 107 ? -1.903 18.276 12.441 1.00 91.06 107 ASN A C 1
ATOM 818 O O . ASN A 1 107 ? -0.716 18.062 12.211 1.00 91.06 107 ASN A O 1
ATOM 822 N N . GLY A 1 108 ? -2.819 18.237 11.465 1.00 87.69 108 GLY A N 1
ATOM 823 C CA . GLY A 1 108 ? -2.484 17.992 10.055 1.00 87.69 108 GLY A CA 1
ATOM 824 C C . GLY A 1 108 ? -2.177 16.530 9.702 1.00 87.69 108 GLY A C 1
ATOM 825 O O . GLY A 1 108 ? -1.805 16.246 8.566 1.00 87.69 108 GLY A O 1
ATOM 826 N N . THR A 1 109 ? -2.323 15.604 10.654 1.00 83.31 109 THR A N 1
ATOM 827 C CA . THR A 1 109 ? -2.058 14.171 10.474 1.00 83.31 109 THR A CA 1
ATOM 828 C C . THR A 1 109 ? -3.328 13.356 10.703 1.00 83.31 109 THR A C 1
ATOM 830 O O . THR A 1 109 ? -4.143 13.676 11.567 1.00 83.31 109 THR A O 1
ATOM 833 N N . TYR A 1 110 ? -3.505 12.279 9.937 1.00 90.19 110 TYR A N 1
ATOM 834 C CA . TYR A 1 110 ? -4.602 11.331 10.135 1.00 90.19 110 TYR A CA 1
ATOM 835 C C . TYR A 1 110 ? -4.198 10.218 11.103 1.00 90.19 110 TYR A C 1
ATOM 837 O O . TYR A 1 110 ? -3.162 9.581 10.923 1.00 90.19 110 TYR A O 1
ATOM 845 N N . VAL A 1 111 ? -5.039 9.952 12.100 1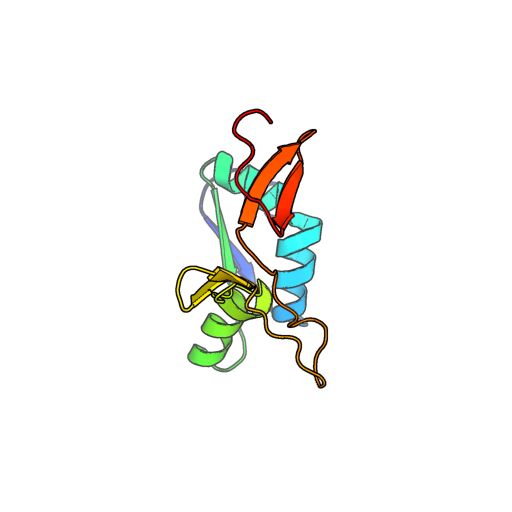.00 91.44 111 VAL A N 1
ATOM 846 C CA . VAL A 1 111 ? -4.835 8.909 13.112 1.00 91.44 111 VAL A CA 1
ATOM 847 C C . VAL A 1 111 ? -6.068 8.012 13.158 1.00 91.44 111 VAL A C 1
ATOM 849 O O . VAL A 1 111 ? -7.195 8.496 13.207 1.00 91.44 111 VAL A O 1
ATOM 852 N N . THR A 1 112 ? -5.869 6.693 13.134 1.00 92.00 112 THR A N 1
ATOM 853 C CA . THR A 1 112 ? -6.951 5.721 13.360 1.00 92.00 112 THR A CA 1
ATOM 854 C C . THR A 1 112 ? -6.968 5.308 14.825 1.00 92.00 112 THR A C 1
ATOM 856 O O . THR A 1 112 ? -5.976 4.765 15.309 1.00 92.00 112 THR A O 1
ATOM 859 N N . LEU A 1 113 ? -8.088 5.532 15.508 1.00 89.19 113 LEU A N 1
ATOM 860 C CA . LEU A 1 113 ? -8.323 5.064 16.872 1.00 89.19 113 LEU A CA 1
ATOM 861 C C . LEU A 1 113 ? -8.938 3.657 16.852 1.00 89.19 113 LEU A C 1
ATOM 863 O O . LEU A 1 113 ? -9.813 3.371 16.031 1.00 89.19 113 LEU A O 1
ATOM 867 N N . GLU A 1 114 ? -8.479 2.792 17.758 1.00 86.62 114 GLU A N 1
ATOM 868 C CA . GLU A 1 114 ? -8.946 1.409 17.943 1.00 86.62 114 GLU A CA 1
ATOM 869 C C . GLU A 1 114 ? -9.724 1.294 19.268 1.00 86.62 114 GLU A C 1
ATOM 871 O O . GLU A 1 114 ? -9.425 2.006 20.225 1.00 86.62 114 GLU A O 1
ATOM 876 N N . GLY A 1 115 ? -10.736 0.419 19.335 1.00 74.75 115 GLY A N 1
ATOM 877 C CA . GLY A 1 115 ? -11.510 0.174 20.567 1.00 74.75 115 GLY A CA 1
ATOM 878 C C . GLY A 1 115 ? -12.577 1.225 20.923 1.00 74.75 115 GLY A C 1
ATOM 879 O O . GLY A 1 115 ? -13.102 1.223 22.037 1.00 74.75 115 GLY A O 1
ATOM 880 N N . GLY A 1 116 ? -12.940 2.118 19.999 1.00 58.66 116 GLY A N 1
ATOM 881 C CA . GLY A 1 116 ? -13.879 3.206 20.275 1.00 58.66 116 GLY A CA 1
ATOM 882 C C . GLY A 1 116 ? -15.331 2.742 20.469 1.00 58.66 116 GLY A C 1
ATOM 883 O O . GLY A 1 116 ? -16.080 2.560 19.503 1.00 58.66 116 GLY A O 1
ATOM 884 N N . ARG A 1 117 ? -15.823 2.695 21.716 1.00 52.25 117 ARG A N 1
ATOM 885 C CA . ARG A 1 117 ? -17.183 3.212 21.955 1.00 52.25 117 ARG A CA 1
ATOM 886 C C . ARG A 1 117 ? -17.105 4.679 21.547 1.00 52.25 117 ARG A C 1
ATOM 888 O O . ARG A 1 117 ? -16.386 5.425 22.189 1.00 52.25 117 ARG A O 1
ATOM 895 N N . SER A 1 118 ? -17.735 5.035 20.430 1.00 45.34 118 SER A N 1
ATOM 896 C CA . SER A 1 118 ? -17.810 6.400 19.903 1.00 45.34 118 SER A CA 1
ATOM 897 C C . SER A 1 118 ? -18.062 7.383 21.046 1.00 45.34 118 SER A C 1
ATOM 899 O O . SER A 1 118 ? -19.184 7.423 21.550 1.00 45.34 118 SER A O 1
ATOM 901 N N . ASP A 1 119 ? -17.033 8.108 21.484 1.00 46.53 119 ASP A N 1
ATOM 902 C CA . ASP A 1 119 ? -17.210 9.234 22.391 1.00 46.53 119 ASP A CA 1
ATOM 903 C C . ASP A 1 119 ? -17.698 10.405 21.528 1.00 46.53 119 ASP A C 1
ATOM 905 O O . ASP A 1 119 ? -16.973 10.820 20.623 1.00 46.53 119 ASP A O 1
ATOM 909 N N . PRO A 1 120 ? -18.929 10.913 21.712 1.00 46.69 120 PRO A N 1
ATOM 910 C CA . PRO A 1 120 ? -19.472 11.980 20.874 1.00 46.69 120 PRO A CA 1
ATOM 911 C C . PRO A 1 120 ? -18.805 13.349 21.093 1.00 46.69 120 PRO A C 1
ATOM 913 O O . PRO A 1 120 ? -19.266 14.329 20.511 1.00 46.69 120 PRO A O 1
ATOM 916 N N . LYS A 1 121 ? -17.808 13.456 21.987 1.00 41.38 121 LYS A N 1
ATOM 917 C CA . LYS A 1 121 ? -17.261 14.730 22.484 1.00 41.38 121 LYS A CA 1
ATOM 918 C C . LYS A 1 121 ? -15.780 14.996 22.161 1.00 41.38 121 LYS A C 1
ATOM 920 O O . LYS A 1 121 ? -15.200 15.883 22.786 1.00 41.38 121 LYS A O 1
ATOM 925 N N . LEU A 1 122 ? -15.182 14.290 21.200 1.00 42.62 122 LEU A N 1
ATOM 926 C CA . LEU A 1 122 ? -13.846 14.604 20.665 1.00 42.62 122 LEU A CA 1
ATOM 927 C C . LEU A 1 122 ? -13.902 14.981 19.186 1.00 42.62 122 LEU A C 1
ATOM 929 O O . LEU A 1 122 ? -14.494 14.200 18.409 1.00 42.62 122 LEU A O 1
#